Protein AF-A0A7Z8QWU6-F1 (afdb_monomer_lite)

Structure (mmCIF, N/CA/C/O backbone):
data_AF-A0A7Z8QWU6-F1
#
_entry.id   AF-A0A7Z8QWU6-F1
#
loop_
_atom_site.group_PDB
_atom_site.id
_atom_site.type_symbol
_atom_site.label_atom_id
_atom_site.label_alt_id
_atom_site.label_comp_id
_atom_site.label_asym_id
_atom_site.label_entity_id
_atom_site.label_seq_id
_atom_site.pdbx_PDB_ins_code
_atom_site.Cartn_x
_atom_site.Cartn_y
_atom_site.Cartn_z
_atom_site.occupancy
_atom_site.B_iso_or_equiv
_atom_site.auth_seq_id
_atom_site.auth_comp_id
_atom_site.auth_asym_id
_atom_site.auth_atom_id
_atom_site.pdbx_PDB_model_num
ATOM 1 N N . MET A 1 1 ? 0.127 -17.165 -3.101 1.00 41.38 1 MET A N 1
ATOM 2 C CA . MET A 1 1 ? -0.431 -15.904 -3.629 1.00 41.38 1 MET A CA 1
ATOM 3 C C . MET A 1 1 ? 0.766 -15.059 -4.016 1.00 41.38 1 MET A C 1
ATOM 5 O O . MET A 1 1 ? 1.478 -14.605 -3.131 1.00 41.38 1 MET A O 1
ATOM 9 N N . ASP A 1 2 ? 1.082 -14.982 -5.305 1.00 50.78 2 ASP A N 1
ATOM 10 C CA . ASP A 1 2 ? 2.347 -14.397 -5.754 1.00 50.78 2 ASP A CA 1
ATOM 11 C C . ASP A 1 2 ? 2.268 -12.868 -5.696 1.00 50.78 2 ASP A C 1
ATOM 13 O O . ASP A 1 2 ? 1.749 -12.218 -6.601 1.00 50.78 2 ASP A O 1
ATOM 17 N N . SER A 1 3 ? 2.777 -12.278 -4.613 1.00 69.06 3 SER A N 1
ATOM 18 C CA . SER A 1 3 ? 2.971 -10.832 -4.483 1.00 69.06 3 SER A CA 1
ATOM 19 C C . SER A 1 3 ? 4.129 -10.394 -5.384 1.00 69.06 3 SER A C 1
ATOM 21 O O . SER A 1 3 ? 5.273 -10.249 -4.942 1.00 69.06 3 SER A O 1
ATOM 23 N N . LEU A 1 4 ? 3.858 -10.264 -6.683 1.00 89.00 4 LEU A N 1
ATOM 24 C CA . LEU A 1 4 ? 4.885 -9.977 -7.675 1.00 89.00 4 LEU A CA 1
ATOM 25 C C . LEU A 1 4 ? 5.196 -8.474 -7.737 1.00 89.00 4 LEU A C 1
ATOM 27 O O . LEU A 1 4 ? 4.300 -7.693 -8.063 1.00 89.00 4 LEU A O 1
ATOM 31 N N . PRO A 1 5 ? 6.448 -8.038 -7.512 1.00 91.19 5 PRO A N 1
ATOM 32 C CA . PRO A 1 5 ? 6.804 -6.629 -7.652 1.00 91.19 5 PRO A CA 1
ATOM 33 C C . PRO A 1 5 ? 6.529 -6.101 -9.067 1.00 91.19 5 PRO A C 1
ATOM 35 O O . PRO A 1 5 ? 6.747 -6.816 -10.049 1.00 91.19 5 PRO A O 1
ATOM 38 N N . LEU A 1 6 ? 6.140 -4.826 -9.189 1.00 92.50 6 LEU A N 1
ATOM 39 C CA . LEU A 1 6 ? 5.767 -4.216 -10.476 1.00 92.50 6 LEU A CA 1
ATOM 40 C C . LEU A 1 6 ? 6.870 -4.308 -11.544 1.00 92.50 6 LEU A C 1
ATOM 42 O O . LEU A 1 6 ? 6.565 -4.518 -12.711 1.00 92.50 6 LEU A O 1
ATOM 46 N N . TYR A 1 7 ? 8.152 -4.222 -11.164 1.00 91.62 7 TYR A N 1
ATOM 47 C CA . TYR A 1 7 ? 9.264 -4.376 -12.119 1.00 91.62 7 TYR A CA 1
ATOM 48 C C . TYR A 1 7 ? 9.312 -5.785 -12.737 1.00 91.62 7 TYR A C 1
ATOM 50 O O . TYR A 1 7 ? 9.720 -5.974 -13.885 1.00 91.62 7 TYR A O 1
ATOM 58 N N . ARG A 1 8 ? 8.896 -6.803 -11.973 1.00 93.25 8 ARG A N 1
ATOM 59 C CA . ARG A 1 8 ? 8.869 -8.183 -12.450 1.00 93.25 8 ARG A CA 1
ATOM 60 C C . ARG A 1 8 ? 7.627 -8.419 -13.310 1.00 93.25 8 ARG A C 1
ATOM 62 O O . ARG A 1 8 ? 7.740 -9.102 -14.321 1.00 93.25 8 ARG A O 1
ATOM 69 N N . GLN A 1 9 ? 6.494 -7.799 -12.970 1.00 94.62 9 GLN A N 1
ATOM 70 C CA . GLN A 1 9 ? 5.307 -7.776 -13.834 1.00 94.62 9 GLN A CA 1
ATOM 71 C C . GLN A 1 9 ? 5.614 -7.122 -15.190 1.00 94.62 9 GLN A C 1
ATOM 73 O O . GLN A 1 9 ? 5.358 -7.726 -16.225 1.00 94.62 9 GLN A O 1
ATOM 78 N N . GLU A 1 10 ? 6.257 -5.952 -15.197 1.00 94.81 10 GLU A N 1
ATOM 79 C CA . GLU A 1 10 ? 6.728 -5.286 -16.421 1.00 94.81 10 GLU A CA 1
ATOM 80 C C . GLU A 1 10 ? 7.614 -6.216 -17.268 1.00 94.81 10 GLU A C 1
ATOM 82 O O . GLU A 1 10 ? 7.435 -6.323 -18.479 1.00 94.81 10 GLU A O 1
ATOM 87 N N . THR A 1 11 ? 8.541 -6.943 -16.636 1.00 93.94 11 THR A N 1
ATOM 88 C CA . THR A 1 11 ? 9.406 -7.908 -17.337 1.00 93.94 11 THR A CA 1
ATOM 89 C C . THR A 1 11 ? 8.604 -9.041 -17.989 1.00 93.94 11 THR A C 1
ATOM 91 O O . THR A 1 11 ? 8.937 -9.474 -19.092 1.00 93.94 11 THR A O 1
ATOM 94 N N . ILE A 1 12 ? 7.547 -9.528 -17.330 1.00 94.88 12 ILE A N 1
ATOM 95 C CA . ILE A 1 12 ? 6.655 -10.562 -17.877 1.00 94.88 12 ILE A CA 1
ATOM 96 C C . ILE A 1 12 ? 5.887 -10.021 -19.085 1.00 94.88 12 ILE A C 1
ATOM 98 O O . ILE A 1 12 ? 5.878 -10.672 -20.126 1.00 94.88 12 ILE A O 1
ATOM 102 N N . PHE A 1 13 ? 5.307 -8.822 -18.988 1.00 94.69 13 PHE A N 1
ATOM 103 C CA . PHE A 1 13 ? 4.586 -8.207 -20.105 1.00 94.69 13 PHE A CA 1
ATOM 104 C C . PHE A 1 13 ? 5.494 -7.956 -21.312 1.00 94.69 13 PHE A C 1
ATOM 106 O O . PHE A 1 13 ? 5.116 -8.290 -22.434 1.00 94.69 13 PHE A O 1
ATOM 113 N N . LYS A 1 14 ? 6.737 -7.515 -21.086 1.00 94.88 14 LYS A N 1
ATOM 114 C CA . LYS A 1 14 ? 7.735 -7.361 -22.157 1.00 94.88 14 LYS A CA 1
ATOM 115 C C . LYS A 1 14 ? 8.027 -8.672 -22.891 1.00 94.88 14 LYS A C 1
ATOM 117 O O . LYS A 1 14 ? 8.162 -8.663 -24.110 1.00 94.88 14 LYS A O 1
ATOM 122 N N . ARG A 1 15 ? 8.080 -9.811 -22.184 1.00 95.19 15 ARG A N 1
ATOM 123 C CA . ARG A 1 15 ? 8.242 -11.144 -22.809 1.00 95.19 15 ARG A CA 1
ATOM 124 C C . ARG A 1 15 ? 7.043 -11.554 -23.664 1.00 95.19 15 ARG A C 1
ATOM 126 O O . ARG A 1 15 ? 7.210 -12.351 -24.577 1.00 95.19 15 ARG A O 1
ATOM 133 N N . LEU A 1 16 ? 5.866 -11.008 -23.373 1.00 96.06 16 LEU A N 1
ATOM 134 C CA . LEU A 1 16 ? 4.641 -11.187 -24.153 1.00 96.06 16 LEU A CA 1
ATOM 135 C C . LEU A 1 16 ? 4.481 -10.119 -25.250 1.00 96.06 16 LEU A C 1
ATOM 137 O O . LEU A 1 16 ? 3.398 -9.9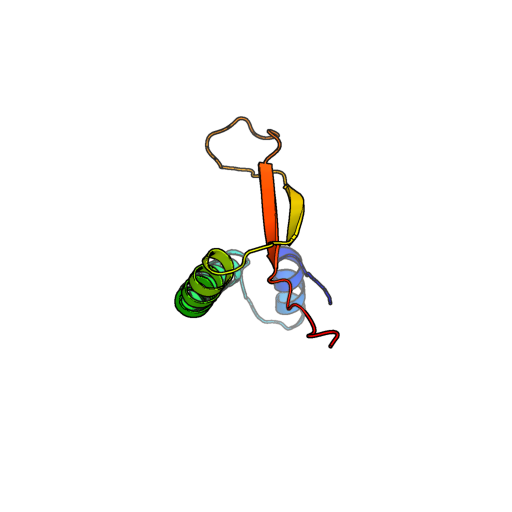87 -25.811 1.00 96.06 16 LEU A O 1
ATOM 141 N N . SER A 1 17 ? 5.533 -9.341 -25.538 1.00 94.88 17 SER A N 1
ATOM 142 C CA . SER A 1 17 ? 5.515 -8.233 -26.504 1.00 94.88 17 SER A CA 1
ATOM 143 C C . SER A 1 17 ? 4.512 -7.119 -26.166 1.00 94.88 17 SER A C 1
ATOM 145 O O . SER A 1 17 ? 4.096 -6.369 -27.046 1.00 94.88 17 SER A O 1
ATOM 147 N N . ILE A 1 18 ? 4.149 -6.979 -24.887 1.00 95.06 18 ILE A N 1
ATOM 148 C CA . ILE A 1 18 ? 3.297 -5.904 -24.375 1.00 95.06 18 ILE A CA 1
ATOM 149 C C . ILE A 1 18 ? 4.195 -4.869 -23.695 1.00 95.06 18 ILE A C 1
ATOM 151 O O . ILE A 1 18 ? 4.821 -5.154 -22.670 1.00 95.06 18 ILE A O 1
ATOM 155 N N . ASP A 1 19 ? 4.244 -3.657 -24.249 1.00 92.88 19 ASP A N 1
ATOM 156 C CA . ASP A 1 19 ? 4.975 -2.551 -23.632 1.00 92.88 19 ASP A CA 1
ATOM 157 C C . ASP A 1 19 ? 4.124 -1.886 -22.545 1.00 92.88 19 ASP A C 1
ATOM 159 O O . ASP A 1 19 ? 3.281 -1.027 -22.804 1.00 92.88 19 ASP A O 1
ATOM 163 N N . LEU A 1 20 ? 4.313 -2.342 -21.307 1.00 93.62 20 LEU A N 1
ATOM 164 C CA . LEU A 1 20 ? 3.605 -1.831 -20.142 1.00 93.62 20 LEU A CA 1
ATOM 165 C C . LEU A 1 20 ? 4.605 -1.399 -19.073 1.00 93.62 20 LEU A C 1
ATOM 167 O O . LEU A 1 20 ? 5.164 -2.221 -18.346 1.00 93.62 20 LEU A O 1
ATOM 171 N N . SER A 1 21 ? 4.822 -0.087 -18.982 1.00 94.25 21 SER A N 1
ATOM 172 C CA . SER A 1 21 ? 5.799 0.481 -18.056 1.00 94.25 21 SER A CA 1
ATOM 173 C C . SER A 1 21 ? 5.395 0.292 -16.589 1.00 94.25 21 SER A C 1
ATOM 175 O O . SER A 1 21 ? 4.212 0.336 -16.226 1.00 94.25 21 SER A O 1
ATOM 177 N N . ARG A 1 22 ? 6.394 0.194 -15.703 1.00 93.25 22 ARG A N 1
ATOM 178 C CA . ARG A 1 22 ? 6.181 0.206 -14.246 1.00 93.25 22 ARG A CA 1
ATOM 179 C C . ARG A 1 22 ? 5.406 1.438 -13.769 1.00 93.25 22 ARG A C 1
ATOM 181 O O . ARG A 1 22 ? 4.625 1.329 -12.828 1.00 93.25 22 ARG A O 1
ATOM 188 N N . ALA A 1 23 ? 5.622 2.598 -14.391 1.00 93.62 23 ALA A N 1
ATOM 189 C CA . ALA A 1 23 ? 4.930 3.834 -14.028 1.00 93.62 23 ALA A CA 1
ATOM 190 C C . ALA A 1 23 ? 3.426 3.738 -14.322 1.00 93.62 23 ALA A C 1
ATOM 192 O O . ALA A 1 23 ? 2.607 4.083 -13.473 1.00 93.62 23 ALA A O 1
ATOM 193 N N . THR A 1 24 ? 3.060 3.184 -15.481 1.00 94.50 24 THR A N 1
ATOM 194 C CA . THR A 1 24 ? 1.660 2.935 -15.853 1.00 94.50 24 THR A CA 1
ATOM 195 C C . THR A 1 24 ? 0.988 1.986 -14.863 1.00 94.50 24 THR A C 1
ATOM 197 O O . THR A 1 24 ? -0.078 2.306 -14.341 1.00 94.50 24 THR A O 1
ATOM 200 N N . LEU A 1 25 ? 1.642 0.864 -14.540 1.00 94.94 25 LEU A N 1
ATOM 201 C CA . LEU A 1 25 ? 1.152 -0.095 -13.545 1.00 94.94 25 LEU A CA 1
ATOM 202 C C . LEU A 1 25 ? 0.964 0.552 -12.166 1.00 94.94 25 LEU A C 1
ATOM 204 O O . LEU A 1 25 ? -0.068 0.357 -11.530 1.00 94.94 25 LEU A O 1
ATOM 208 N N . SER A 1 26 ? 1.934 1.353 -11.719 1.00 93.62 26 SER A N 1
ATOM 209 C CA . SER A 1 26 ? 1.857 2.069 -10.441 1.00 93.62 26 SER A CA 1
ATOM 210 C C . SER A 1 26 ? 0.666 3.025 -10.405 1.00 93.62 26 SER A C 1
ATOM 212 O O . SER A 1 26 ? -0.081 3.042 -9.431 1.00 93.62 26 SER A O 1
ATOM 214 N N . ASN A 1 27 ? 0.443 3.780 -11.482 1.00 95.50 27 ASN A N 1
ATOM 215 C CA . ASN A 1 27 ? -0.694 4.693 -11.582 1.00 95.50 27 ASN A CA 1
ATOM 216 C C . ASN A 1 27 ? -2.034 3.946 -11.563 1.00 95.50 27 ASN A C 1
ATOM 218 O O . ASN A 1 27 ? -3.003 4.432 -10.987 1.00 95.50 27 ASN A O 1
ATOM 222 N N . TRP A 1 28 ? -2.111 2.759 -12.168 1.00 95.38 28 TRP A N 1
ATOM 223 C CA . TRP A 1 28 ? -3.313 1.927 -12.091 1.00 95.38 28 TRP A CA 1
ATOM 224 C C . TRP A 1 28 ? -3.560 1.394 -10.682 1.00 95.38 28 TRP A C 1
ATOM 226 O O . TRP A 1 28 ? -4.702 1.412 -10.236 1.00 95.38 28 TRP A O 1
ATOM 236 N N . MET A 1 29 ? -2.514 0.986 -9.957 1.00 94.12 29 MET A N 1
ATOM 237 C CA . MET A 1 29 ? -2.651 0.572 -8.554 1.00 94.12 29 MET A CA 1
ATOM 238 C C . MET A 1 29 ? -3.205 1.698 -7.675 1.00 94.12 29 MET A C 1
ATOM 240 O O . MET A 1 29 ? -4.080 1.438 -6.854 1.00 94.12 29 MET A O 1
ATOM 244 N N . LEU A 1 30 ? -2.769 2.944 -7.890 1.00 93.75 30 LEU A N 1
ATOM 245 C CA . LEU A 1 30 ? -3.318 4.106 -7.181 1.00 93.75 30 LEU A CA 1
ATOM 246 C C . LEU A 1 30 ? -4.809 4.304 -7.478 1.00 93.75 30 LEU A C 1
ATOM 248 O O . LEU A 1 30 ? -5.604 4.422 -6.553 1.00 93.75 30 LEU A O 1
ATOM 252 N N . LYS A 1 31 ? -5.211 4.241 -8.752 1.00 95.81 31 LYS A N 1
ATOM 253 C CA . LYS A 1 31 ? -6.629 4.350 -9.138 1.00 95.81 31 LYS A CA 1
ATOM 254 C C . LYS A 1 31 ? -7.488 3.243 -8.533 1.00 95.81 31 LYS A C 1
ATOM 256 O O . LYS A 1 31 ? -8.609 3.491 -8.110 1.00 95.81 31 LYS A O 1
ATOM 261 N N . VAL A 1 32 ? -6.980 2.012 -8.493 1.00 95.44 32 VAL A N 1
ATOM 262 C CA . VAL A 1 32 ? -7.690 0.901 -7.844 1.00 95.44 32 VAL A CA 1
ATOM 263 C C . VAL A 1 32 ? -7.832 1.160 -6.344 1.00 95.44 32 VAL A C 1
ATOM 265 O O . VAL A 1 32 ? -8.908 0.928 -5.803 1.00 95.44 32 VAL A O 1
ATOM 268 N N . ALA A 1 33 ? -6.797 1.681 -5.681 1.00 93.19 33 ALA A N 1
ATOM 269 C CA . ALA A 1 33 ? -6.879 2.050 -4.269 1.00 93.19 33 ALA A CA 1
ATOM 270 C C . ALA A 1 33 ? -7.948 3.129 -4.018 1.00 93.19 33 ALA A C 1
ATOM 272 O O . ALA A 1 33 ? -8.751 2.977 -3.103 1.00 93.19 33 ALA A O 1
ATOM 273 N N . GLU A 1 34 ? -8.026 4.155 -4.872 1.00 95.50 34 GLU A N 1
ATOM 274 C CA . GLU A 1 34 ? -9.081 5.180 -4.815 1.00 95.50 34 GLU A CA 1
ATOM 275 C C . GLU A 1 34 ? -10.484 4.570 -4.959 1.00 95.50 34 GLU A C 1
ATOM 277 O O . GLU A 1 34 ? -11.388 4.891 -4.190 1.00 95.50 34 GLU A O 1
ATOM 282 N N . LEU A 1 35 ? -10.667 3.638 -5.899 1.00 96.75 35 LEU A N 1
ATOM 283 C CA . LEU A 1 35 ? -11.946 2.945 -6.098 1.00 96.75 35 LEU A CA 1
ATOM 284 C C . LEU A 1 35 ? -12.339 2.050 -4.914 1.00 96.75 35 LEU A C 1
ATOM 286 O O . LEU A 1 35 ? -13.524 1.786 -4.714 1.00 96.75 35 LEU A O 1
ATOM 290 N N . LEU A 1 36 ? -11.366 1.578 -4.133 1.00 96.00 36 LEU A N 1
ATOM 291 C CA . LEU A 1 36 ? -11.597 0.750 -2.950 1.00 96.00 36 LEU A CA 1
ATOM 292 C C . LEU A 1 36 ? -11.874 1.567 -1.678 1.00 96.00 36 LEU A C 1
ATOM 294 O O . LEU A 1 36 ? -12.247 0.973 -0.665 1.00 96.00 36 LEU A O 1
ATOM 298 N N . MET A 1 37 ? -11.767 2.901 -1.721 1.00 95.75 37 MET A N 1
ATOM 299 C CA . MET A 1 37 ? -12.017 3.770 -0.562 1.00 95.75 37 MET A CA 1
ATOM 300 C C . MET A 1 37 ? -13.370 3.526 0.131 1.00 95.75 37 MET A C 1
ATOM 302 O O . MET A 1 37 ? -13.366 3.381 1.350 1.00 95.75 37 MET A O 1
ATOM 306 N N . PRO A 1 38 ? -14.509 3.341 -0.571 1.00 95.56 38 PRO A N 1
ATOM 307 C CA . PRO A 1 38 ? -15.785 3.085 0.103 1.00 95.56 38 PRO A CA 1
ATOM 308 C C . PRO A 1 38 ? -15.797 1.789 0.931 1.00 95.56 38 PRO A C 1
ATOM 310 O O . PRO A 1 38 ? -16.473 1.701 1.956 1.00 95.56 38 PRO A O 1
ATOM 313 N N . PHE A 1 39 ? -15.043 0.768 0.505 1.00 94.38 39 PHE A N 1
ATOM 314 C CA . PHE A 1 39 ? -14.893 -0.470 1.274 1.00 94.38 39 PHE A CA 1
ATOM 315 C C . PHE A 1 39 ? -14.039 -0.250 2.515 1.00 94.38 39 PHE A C 1
ATOM 317 O O . PHE A 1 39 ? -14.369 -0.771 3.580 1.00 94.38 39 PHE A O 1
ATOM 324 N N . TYR A 1 40 ? -12.961 0.522 2.375 1.00 92.38 40 TYR A N 1
ATOM 325 C CA . TYR A 1 40 ? -12.135 0.930 3.502 1.00 92.38 40 TYR A CA 1
ATOM 326 C C . TYR A 1 40 ? -12.960 1.708 4.532 1.00 92.38 40 TYR A C 1
ATOM 328 O O . TYR A 1 40 ? -12.951 1.338 5.704 1.00 92.38 40 TYR A O 1
ATOM 336 N N . ASP A 1 41 ? -13.736 2.703 4.098 1.00 94.25 41 ASP A N 1
ATOM 337 C CA . ASP A 1 41 ? -14.575 3.521 4.979 1.00 94.25 41 ASP A CA 1
ATOM 338 C C . ASP A 1 41 ? -15.582 2.651 5.736 1.00 94.25 41 ASP A C 1
ATOM 340 O O . ASP A 1 41 ? -15.698 2.732 6.962 1.00 94.25 41 ASP A O 1
ATOM 344 N N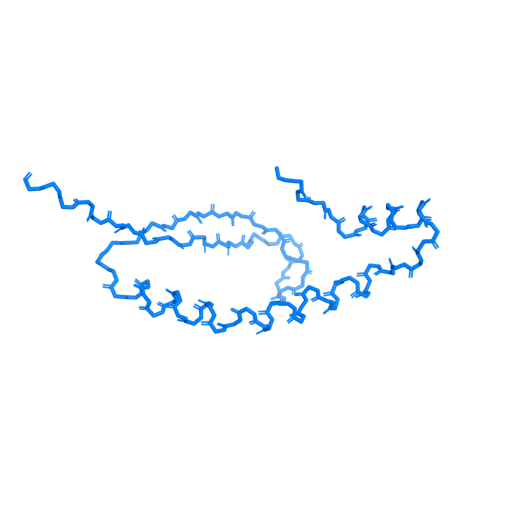 . ARG A 1 42 ? -16.249 1.729 5.029 1.00 93.06 42 ARG A N 1
ATOM 345 C CA . ARG A 1 42 ? -17.203 0.812 5.658 1.00 93.06 42 ARG A CA 1
ATOM 346 C C . ARG A 1 42 ? -16.536 -0.140 6.649 1.00 93.06 42 ARG A C 1
ATOM 348 O O . ARG A 1 42 ? -17.094 -0.414 7.712 1.00 93.06 42 ARG A O 1
ATOM 355 N N . LEU A 1 43 ? -15.363 -0.669 6.311 1.00 91.19 43 LEU A N 1
ATOM 356 C CA . LEU A 1 43 ? -14.601 -1.528 7.213 1.00 91.19 43 LEU A CA 1
ATOM 357 C C . LEU A 1 43 ? -14.166 -0.749 8.460 1.00 91.19 43 LEU A C 1
ATOM 359 O O . LEU A 1 43 ? -14.290 -1.259 9.570 1.00 91.19 43 LEU A O 1
ATOM 363 N N . HIS A 1 44 ? -13.718 0.491 8.286 1.00 91.00 44 HIS A N 1
ATOM 364 C CA . HIS A 1 44 ? -13.307 1.379 9.365 1.00 91.00 44 HIS A CA 1
ATOM 365 C C . HIS A 1 44 ? -14.455 1.674 10.343 1.00 91.00 44 HIS A C 1
ATOM 367 O O . HIS A 1 44 ? -14.280 1.522 11.553 1.00 91.00 44 HIS A O 1
ATOM 373 N N . GLU A 1 45 ? -15.654 1.993 9.843 1.00 92.81 45 GLU A N 1
ATOM 374 C CA . GLU A 1 45 ? -16.855 2.139 10.680 1.00 92.81 45 GLU A CA 1
ATOM 375 C C . GLU A 1 45 ? -17.135 0.881 11.512 1.00 92.81 45 GLU A C 1
ATOM 377 O O . GLU A 1 45 ? -17.397 0.960 12.713 1.00 92.81 45 GLU A O 1
ATOM 382 N N . LEU A 1 46 ? -17.073 -0.295 10.880 1.00 90.25 46 LEU A N 1
ATOM 383 C CA . LEU A 1 46 ? -17.343 -1.566 11.549 1.00 90.25 46 LEU A CA 1
ATOM 384 C C . LEU A 1 46 ? -16.294 -1.902 12.610 1.00 90.25 46 LEU A C 1
ATOM 386 O O . LEU A 1 46 ? -16.656 -2.468 13.643 1.00 90.25 46 LEU A O 1
ATOM 390 N N . LEU A 1 47 ? -15.026 -1.562 12.362 1.00 89.44 47 LEU A N 1
ATOM 391 C CA . LEU A 1 47 ? -13.917 -1.773 13.289 1.00 89.44 47 LEU A CA 1
ATOM 392 C C . LEU A 1 47 ? -14.082 -0.933 14.561 1.00 89.44 47 LEU A C 1
ATOM 394 O O . LEU A 1 47 ? -13.941 -1.472 15.656 1.00 89.44 47 LEU A O 1
ATOM 398 N N . ILE A 1 48 ? -14.453 0.346 14.442 1.00 90.00 48 ILE A N 1
ATOM 399 C CA . ILE A 1 48 ? -14.625 1.243 15.602 1.00 90.00 48 ILE A CA 1
ATOM 400 C C . ILE A 1 48 ? -15.748 0.767 16.539 1.00 90.00 48 ILE A C 1
ATOM 402 O O . ILE A 1 48 ? -15.696 1.001 17.745 1.00 90.00 48 ILE A O 1
ATOM 406 N N . LEU A 1 49 ? -16.754 0.068 16.010 1.00 89.75 49 LEU A N 1
ATOM 407 C CA . LEU A 1 49 ? -17.860 -0.472 16.807 1.00 89.75 49 LEU A CA 1
ATOM 408 C C . LEU A 1 49 ? -17.489 -1.735 17.603 1.00 89.75 49 LEU A C 1
ATOM 410 O O . LEU A 1 49 ? -18.253 -2.151 18.480 1.00 89.75 49 LEU A O 1
ATOM 414 N N . GLN A 1 50 ? -16.355 -2.378 17.311 1.00 86.69 50 GLN A N 1
ATOM 415 C CA . GLN A 1 50 ? -15.967 -3.607 17.998 1.00 86.69 50 GLN A CA 1
ATOM 416 C C . GLN A 1 50 ? -15.385 -3.321 19.377 1.00 86.69 50 GLN A C 1
ATOM 418 O O . GLN A 1 50 ? -14.566 -2.429 19.571 1.00 86.69 50 GLN A O 1
ATOM 423 N N . LYS A 1 51 ? -15.747 -4.163 20.348 1.00 85.75 51 LYS A N 1
ATOM 424 C CA . LYS A 1 51 ? -15.176 -4.096 21.703 1.00 85.75 51 LYS A CA 1
ATOM 425 C C . LYS A 1 51 ? -13.726 -4.582 21.763 1.00 85.75 51 LYS A C 1
ATOM 427 O O . LYS A 1 51 ? -13.013 -4.234 22.695 1.00 85.75 51 LYS A O 1
ATOM 432 N N . ILE A 1 52 ? -13.332 -5.446 20.828 1.00 85.06 52 ILE A N 1
ATOM 433 C CA . ILE A 1 52 ? -12.006 -6.063 20.760 1.00 85.06 52 ILE A CA 1
ATOM 434 C C . ILE A 1 52 ? -11.569 -6.059 19.297 1.00 85.06 52 ILE A C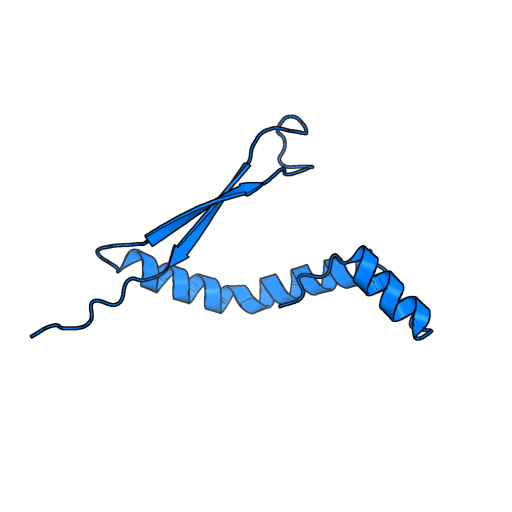 1
ATOM 436 O O . ILE A 1 52 ? -12.312 -6.521 18.429 1.00 85.06 52 ILE A O 1
ATOM 440 N N . LEU A 1 53 ? -10.361 -5.562 19.051 1.00 86.12 53 LEU A N 1
ATOM 441 C CA . LEU A 1 53 ? -9.706 -5.559 17.749 1.00 86.12 53 LEU A CA 1
ATOM 442 C C . LEU A 1 53 ? -8.411 -6.357 17.836 1.00 86.12 53 LEU A C 1
ATOM 444 O O . LEU A 1 53 ? -7.690 -6.263 18.828 1.00 86.12 53 LEU A O 1
ATOM 448 N N . GLN A 1 54 ? -8.116 -7.119 16.787 1.00 83.50 54 GLN A N 1
ATOM 449 C CA . GLN A 1 54 ? -6.800 -7.712 16.605 1.00 83.50 54 GLN A CA 1
ATOM 450 C C . GLN A 1 54 ? -6.036 -6.860 15.600 1.00 83.50 54 GLN A C 1
ATOM 452 O O . GLN A 1 54 ? -6.538 -6.605 14.505 1.00 83.50 54 GLN A O 1
ATOM 457 N N . ALA A 1 55 ? -4.842 -6.421 15.981 1.00 85.50 55 ALA A N 1
ATOM 458 C CA . ALA A 1 55 ? -3.929 -5.711 15.104 1.00 85.50 55 ALA A CA 1
ATOM 459 C C . ALA A 1 55 ? -2.614 -6.488 15.025 1.00 85.50 55 ALA A C 1
ATOM 461 O O . ALA A 1 55 ? -2.076 -6.885 16.058 1.00 85.50 55 ALA A O 1
ATOM 462 N N . ASP A 1 56 ? -2.127 -6.716 13.810 1.00 86.50 56 ASP A N 1
ATOM 463 C CA . ASP A 1 56 ? -0.809 -7.293 13.556 1.00 86.50 56 ASP A CA 1
ATOM 464 C C . ASP A 1 56 ? 0.150 -6.195 13.086 1.00 86.50 56 ASP A C 1
ATOM 466 O O . ASP A 1 56 ? -0.184 -5.402 12.199 1.00 86.50 56 ASP A O 1
ATOM 470 N N . GLU A 1 57 ? 1.321 -6.120 13.714 1.00 86.75 57 GLU A N 1
ATOM 471 C CA . GLU A 1 57 ? 2.327 -5.092 13.457 1.00 86.75 57 GLU A CA 1
ATOM 472 C C . GLU A 1 57 ? 3.345 -5.605 12.437 1.00 86.75 57 GLU A C 1
ATOM 474 O O . GLU A 1 57 ? 4.104 -6.539 12.688 1.00 86.75 57 GLU A O 1
ATOM 479 N N . THR A 1 58 ? 3.401 -4.958 11.276 1.00 81.56 58 THR A N 1
ATOM 480 C CA . THR A 1 58 ? 4.382 -5.251 10.230 1.00 81.56 58 THR A CA 1
ATOM 481 C C . THR A 1 58 ? 5.314 -4.057 10.048 1.00 81.56 58 THR A C 1
ATOM 483 O O . THR A 1 58 ? 4.875 -2.935 9.789 1.00 81.56 58 THR A O 1
ATOM 486 N N . THR A 1 59 ? 6.623 -4.290 10.150 1.00 81.88 59 THR A N 1
ATOM 487 C CA . THR A 1 59 ? 7.637 -3.248 9.923 1.00 81.88 59 THR A CA 1
ATOM 488 C C . THR A 1 59 ? 7.985 -3.127 8.444 1.00 81.88 59 THR A C 1
ATOM 490 O O . THR A 1 59 ? 8.170 -4.126 7.751 1.00 81.88 59 THR A O 1
ATOM 493 N N . LEU A 1 60 ? 8.087 -1.892 7.956 1.00 80.62 60 LEU A N 1
ATOM 494 C CA . LEU A 1 60 ? 8.379 -1.564 6.562 1.00 80.62 60 LEU A CA 1
ATOM 495 C C . LEU A 1 60 ? 9.429 -0.445 6.503 1.00 80.62 60 LEU A C 1
ATOM 497 O O . LEU A 1 60 ? 9.507 0.392 7.400 1.00 80.62 60 LEU A O 1
ATOM 501 N N . ASN A 1 61 ? 10.203 -0.391 5.418 1.00 77.38 61 ASN A N 1
ATOM 502 C CA . ASN A 1 61 ? 11.093 0.736 5.129 1.00 77.38 61 ASN A CA 1
ATOM 503 C C . ASN A 1 61 ? 10.452 1.610 4.048 1.00 77.38 61 ASN A C 1
ATOM 505 O O . ASN A 1 61 ? 10.320 1.168 2.903 1.00 77.38 61 ASN A O 1
ATOM 509 N N . VAL A 1 62 ? 10.070 2.840 4.389 1.00 77.06 62 VAL A N 1
ATOM 510 C CA . VAL A 1 62 ? 9.490 3.792 3.432 1.00 77.06 62 VAL A CA 1
ATOM 511 C C . VAL A 1 62 ? 10.587 4.724 2.914 1.00 77.06 62 VAL A C 1
ATOM 513 O O . VAL A 1 62 ? 11.399 5.244 3.671 1.00 77.06 62 VAL A O 1
ATOM 516 N N . ILE A 1 63 ? 10.660 4.885 1.589 1.00 72.06 63 ILE A N 1
ATOM 517 C CA . ILE A 1 63 ? 11.779 5.570 0.916 1.00 72.06 63 ILE A CA 1
ATOM 518 C C . ILE A 1 63 ? 11.575 7.102 0.888 1.00 72.06 63 ILE A C 1
ATOM 520 O O . ILE A 1 63 ? 12.550 7.839 0.768 1.00 72.06 63 ILE A O 1
ATOM 524 N N . GLN A 1 64 ? 10.334 7.588 1.038 1.00 65.69 64 GLN A N 1
ATOM 525 C CA . GLN A 1 64 ? 9.969 9.014 1.033 1.00 65.69 64 GLN A CA 1
ATOM 526 C C . GLN A 1 64 ? 8.759 9.300 1.947 1.00 65.69 64 GLN A C 1
ATOM 528 O O . GLN A 1 64 ? 7.649 9.499 1.465 1.00 65.69 64 GLN A O 1
ATOM 533 N N . ASP A 1 65 ? 8.956 9.327 3.266 1.00 67.31 65 ASP A N 1
ATOM 534 C CA . ASP A 1 65 ? 7.935 9.764 4.242 1.00 67.31 65 ASP A CA 1
ATOM 535 C C . ASP A 1 65 ? 8.316 11.073 4.970 1.00 67.31 65 ASP A C 1
ATOM 537 O O . ASP A 1 65 ? 7.707 11.439 5.975 1.00 67.31 65 ASP A O 1
ATOM 541 N N . GLY A 1 66 ? 9.340 11.778 4.471 1.00 66.50 66 GLY A N 1
ATOM 542 C CA . GLY A 1 66 ? 9.896 12.988 5.088 1.00 66.50 66 GLY A CA 1
ATOM 543 C C . GLY A 1 66 ? 10.863 12.725 6.250 1.00 66.50 66 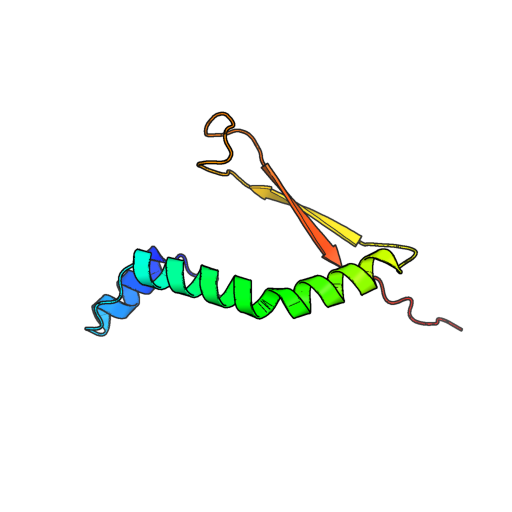GLY A C 1
ATOM 544 O O . GLY A 1 66 ? 11.432 13.677 6.780 1.00 66.50 66 GLY A O 1
ATOM 545 N N . ARG A 1 67 ? 11.078 11.461 6.636 1.00 68.31 67 ARG A N 1
ATOM 546 C CA . ARG A 1 67 ? 12.062 11.037 7.643 1.00 68.31 67 ARG A CA 1
ATOM 547 C C . ARG A 1 67 ? 13.323 10.514 6.954 1.00 68.31 67 ARG A C 1
ATOM 549 O O . ARG A 1 67 ? 13.358 10.327 5.738 1.00 68.31 67 ARG A O 1
ATOM 556 N N . GLU A 1 68 ? 14.384 10.287 7.727 1.00 68.50 68 GLU A N 1
ATOM 557 C CA . GLU A 1 68 ? 15.628 9.736 7.186 1.00 68.50 68 GLU A CA 1
ATOM 558 C C . GLU A 1 68 ? 15.374 8.410 6.452 1.00 68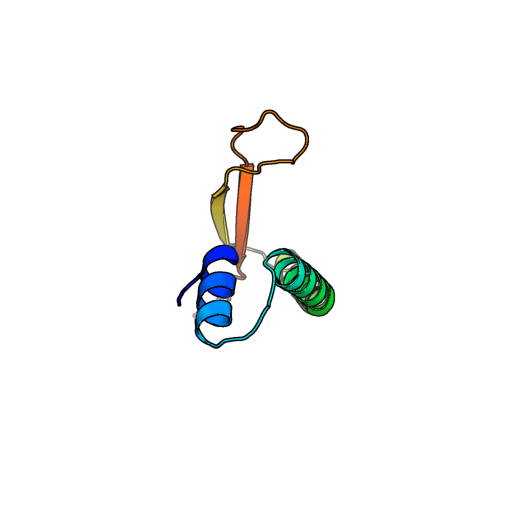.50 68 GLU A C 1
ATOM 560 O O . GLU A 1 68 ? 14.699 7.507 6.963 1.00 68.50 68 GLU A O 1
ATOM 565 N N . THR A 1 69 ? 15.937 8.286 5.247 1.00 54.09 69 THR A N 1
ATOM 566 C CA . THR A 1 69 ? 15.903 7.056 4.453 1.00 54.09 69 THR A CA 1
ATOM 567 C C . THR A 1 69 ? 16.551 5.936 5.275 1.00 54.09 69 THR A C 1
ATOM 569 O O . THR A 1 69 ? 17.760 5.988 5.492 1.00 54.09 69 THR A O 1
ATOM 572 N N . LYS A 1 70 ? 15.749 4.937 5.703 1.00 60.03 70 LYS A N 1
ATOM 573 C CA . LYS A 1 70 ? 16.035 3.797 6.628 1.00 60.03 70 LYS A CA 1
ATOM 574 C C . LYS A 1 70 ? 15.417 3.896 8.030 1.00 60.03 70 LYS A C 1
ATOM 576 O O . LYS A 1 70 ? 15.628 2.995 8.842 1.00 60.03 70 LYS A O 1
ATOM 581 N N . SER A 1 71 ? 14.647 4.935 8.334 1.00 62.66 71 SER A N 1
ATOM 582 C CA . SER A 1 71 ? 13.828 4.924 9.548 1.00 62.66 71 SER A CA 1
ATOM 583 C C . SER A 1 71 ? 12.767 3.812 9.472 1.00 62.66 71 SER A C 1
ATOM 585 O O . SER A 1 71 ? 12.196 3.545 8.414 1.00 62.66 71 SER A O 1
ATOM 587 N N . LYS A 1 72 ? 12.552 3.105 10.590 1.00 66.88 72 LYS A N 1
ATOM 588 C CA . LYS A 1 72 ? 11.543 2.040 10.671 1.00 66.88 72 LYS A CA 1
ATOM 589 C C . LYS A 1 72 ? 10.151 2.666 10.627 1.00 66.88 72 LYS A C 1
ATOM 591 O O . LYS A 1 72 ? 9.813 3.471 11.498 1.00 66.88 72 LYS A O 1
ATOM 596 N N . SER A 1 73 ? 9.345 2.262 9.654 1.00 69.69 73 SER A N 1
ATOM 597 C CA . SER A 1 73 ? 7.918 2.569 9.591 1.00 69.69 73 SER A CA 1
ATOM 598 C C . SER A 1 73 ? 7.116 1.344 10.034 1.00 69.69 73 SER A C 1
ATOM 600 O O . SER A 1 73 ? 7.548 0.203 9.859 1.00 69.69 73 SER A O 1
ATOM 602 N N . TYR A 1 74 ? 5.939 1.581 10.602 1.00 76.56 74 TYR A N 1
ATOM 603 C CA . TYR A 1 74 ? 5.062 0.533 11.118 1.00 76.56 74 TYR A CA 1
ATOM 604 C C . TYR A 1 74 ? 3.730 0.579 10.379 1.00 76.56 74 TYR A C 1
ATOM 606 O O . TYR A 1 74 ? 3.151 1.653 10.210 1.00 76.56 74 TYR A O 1
ATOM 614 N N . MET A 1 75 ? 3.256 -0.582 9.943 1.00 80.06 75 MET A N 1
ATOM 615 C CA . MET A 1 75 ? 1.931 -0.777 9.368 1.00 80.06 75 MET A CA 1
ATOM 616 C C . MET A 1 75 ? 1.155 -1.745 10.254 1.00 80.06 75 MET A C 1
ATOM 618 O O . MET A 1 75 ? 1.680 -2.788 10.636 1.00 80.06 75 MET A O 1
ATOM 622 N N . TRP A 1 76 ? -0.092 -1.399 10.564 1.00 78.38 76 TRP A N 1
ATOM 623 C CA . TRP A 1 76 ? -0.962 -2.184 11.435 1.00 78.38 76 TRP A CA 1
ATOM 624 C C . TRP A 1 76 ? -2.107 -2.764 10.606 1.00 78.38 76 TRP A C 1
ATOM 626 O O . TRP A 1 76 ? -2.937 -2.016 10.090 1.00 78.38 76 TRP A O 1
ATOM 636 N N . GLY A 1 77 ? -2.148 -4.087 10.453 1.00 79.38 77 GLY A N 1
ATOM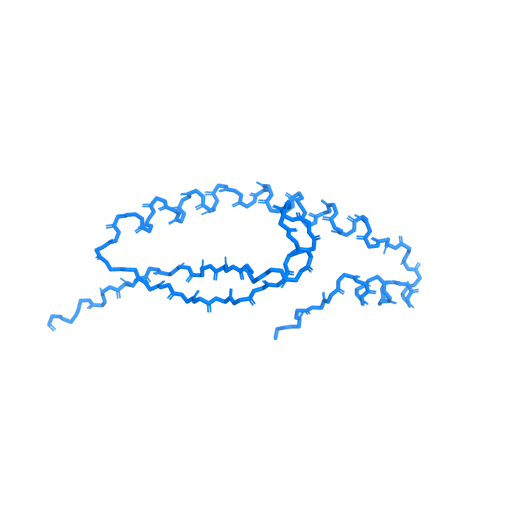 637 C CA . GLY A 1 77 ? -3.276 -4.780 9.831 1.00 79.38 77 GLY A CA 1
ATOM 638 C C . GLY A 1 77 ? -4.339 -5.079 10.881 1.00 79.38 77 GLY A C 1
ATOM 639 O O . GLY A 1 77 ? -4.072 -5.859 11.790 1.00 79.38 77 GLY A O 1
ATOM 640 N N . VAL A 1 78 ? -5.522 -4.465 10.783 1.00 77.56 78 VAL A N 1
ATOM 641 C CA . VAL A 1 78 ? -6.585 -4.599 11.796 1.00 77.56 78 VAL A CA 1
ATOM 642 C C . VAL A 1 78 ? -7.723 -5.480 11.282 1.00 77.56 78 VAL A C 1
ATOM 644 O O . VAL A 1 78 ? -8.234 -5.266 10.184 1.00 77.56 78 VAL A O 1
ATOM 647 N N . ALA A 1 79 ? -8.143 -6.451 12.093 1.00 77.19 79 ALA A N 1
ATOM 648 C CA . ALA A 1 79 ? -9.253 -7.353 11.799 1.00 77.19 79 ALA A CA 1
ATOM 649 C C . ALA A 1 79 ? -10.317 -7.340 12.909 1.00 77.19 79 ALA A C 1
ATOM 651 O O . ALA A 1 79 ? -10.025 -7.142 14.093 1.00 77.19 79 ALA A O 1
ATOM 652 N N . ILE A 1 80 ? -11.570 -7.583 12.509 1.00 74.31 80 ILE A N 1
ATOM 653 C CA . ILE A 1 80 ? -12.709 -7.744 13.421 1.00 74.31 80 ILE A CA 1
ATOM 654 C C . ILE A 1 80 ? -12.642 -9.129 14.065 1.00 74.31 80 ILE A C 1
ATOM 656 O O . ILE A 1 80 ? -12.578 -10.140 13.364 1.00 74.31 80 ILE A O 1
ATOM 660 N N . PHE A 1 81 ? -12.757 -9.188 15.391 1.00 60.50 81 PHE A N 1
ATOM 661 C CA . PHE A 1 81 ? -13.000 -10.444 16.091 1.00 60.50 81 PHE A CA 1
ATOM 662 C C . PHE A 1 81 ? -14.509 -10.694 16.177 1.00 60.50 81 PHE A C 1
ATOM 664 O O . PHE A 1 81 ? -15.202 -10.116 17.017 1.00 60.50 81 PHE A O 1
ATOM 671 N N . ALA A 1 82 ? -15.047 -11.556 15.313 1.00 56.19 82 ALA A N 1
ATOM 672 C CA . ALA A 1 82 ? -16.408 -12.040 15.497 1.00 56.19 82 ALA A CA 1
ATOM 673 C C . ALA A 1 82 ? -16.430 -12.927 16.751 1.00 56.19 82 ALA A C 1
ATOM 675 O O . ALA A 1 82 ? -15.883 -14.030 16.751 1.00 56.19 82 ALA A O 1
ATOM 676 N N . LYS A 1 83 ? -17.062 -12.458 17.834 1.00 51.56 83 LYS A N 1
ATOM 677 C CA . LYS A 1 83 ? -17.455 -13.350 18.929 1.00 51.56 83 LYS A CA 1
ATOM 678 C C . LYS A 1 83 ? -18.413 -14.381 18.336 1.00 51.56 83 LYS A C 1
ATOM 680 O O . LYS A 1 83 ? -19.581 -14.075 18.115 1.00 51.56 83 LYS A O 1
ATOM 685 N N . ALA A 1 84 ? -17.929 -15.595 18.085 1.00 47.44 84 ALA A N 1
ATOM 686 C CA . ALA A 1 84 ? -18.814 -16.744 18.020 1.00 47.44 84 ALA A CA 1
ATOM 687 C C . ALA A 1 84 ? -19.580 -16.761 19.348 1.00 47.44 84 ALA A C 1
ATOM 689 O O . ALA A 1 84 ? -18.965 -16.804 20.417 1.00 47.44 84 ALA A O 1
ATOM 690 N N . CYS A 1 85 ? -20.904 -16.627 19.289 1.00 42.03 85 CYS A N 1
ATOM 691 C CA . CYS A 1 85 ? -21.775 -16.903 20.420 1.00 42.03 85 CYS A CA 1
ATOM 692 C C . CYS A 1 85 ? -21.567 -18.370 20.820 1.00 42.03 85 CYS A C 1
ATOM 694 O O . CYS A 1 85 ? -22.256 -19.251 20.320 1.00 42.03 85 CYS A O 1
ATOM 696 N N . PHE A 1 86 ? -20.598 -18.631 21.695 1.00 42.09 86 PHE A N 1
ATOM 697 C CA . PHE A 1 86 ? -20.620 -19.803 22.556 1.00 42.09 86 PHE A CA 1
ATOM 698 C C . PHE A 1 86 ? -21.678 -19.514 23.621 1.00 42.09 86 PHE A C 1
ATOM 700 O O . PHE A 1 86 ? -21.404 -18.834 24.612 1.00 42.09 86 PHE A O 1
ATOM 707 N N . GLY A 1 87 ? -22.914 -19.900 23.302 1.00 37.84 87 GLY A N 1
ATOM 708 C CA . GLY A 1 87 ? -23.964 -20.154 24.283 1.00 37.84 87 GLY A CA 1
ATOM 709 C C . GLY A 1 87 ? -23.821 -21.559 24.841 1.00 37.84 87 GLY A C 1
ATOM 710 O O . GLY A 1 87 ? -23.307 -22.426 24.097 1.00 37.84 87 GLY A O 1
#

Secondary structure (DSSP, 8-state):
-----HHHHHHHHHHTT----HHHHHHHHHHHHHHHHHHHHHHHHHHHT-S-EEEEEEEEE-SSSSS-TTPEEEEEEEEE-------

Radius of gyration: 18.46 Å; chains: 1; bounding box: 40×33×51 Å

pLDDT: mean 82.26, std 15.59, range [37.84, 96.75]

Sequence (87 aa):
MDSLPLYRQETIFKRLSIDLSRATLSNWMLKVAELLMPFYDRLHELLILQKILQADETTLNVIQDGRETKSKSYMWGVAIFAKACFG

Foldseek 3Di:
DDPDQLVVVCVVCVVVVHRDDSVNVVVVVVVVVVVCVVVVVVQVVVQVPAPDKDWDKDWDQDCDPPDPRPDIDIDIDIDGDPPPPPD